Protein AF-A0A7S3KPA1-F1 (afdb_monomer_lite)

Structure (mmCIF, N/CA/C/O backbone):
data_AF-A0A7S3KPA1-F1
#
_entry.id   AF-A0A7S3KPA1-F1
#
loop_
_atom_site.group_PDB
_atom_site.id
_atom_site.type_symbol
_atom_site.label_atom_id
_atom_site.label_alt_id
_atom_site.label_comp_id
_atom_site.label_asym_id
_atom_site.label_entity_id
_atom_site.label_seq_id
_atom_site.pdbx_PDB_ins_code
_atom_site.Cartn_x
_atom_site.Cartn_y
_atom_site.Cartn_z
_atom_site.occupancy
_atom_site.B_iso_or_equiv
_atom_site.auth_seq_id
_atom_site.auth_comp_id
_atom_site.auth_asym_id
_atom_site.auth_atom_id
_atom_site.pdbx_PDB_model_num
ATOM 1 N N . LYS A 1 1 ? 3.220 4.552 -16.361 1.00 69.00 1 LYS A N 1
ATOM 2 C CA . LYS A 1 1 ? 2.140 4.157 -15.418 1.00 69.00 1 LYS A CA 1
ATOM 3 C C . LYS A 1 1 ? 1.898 5.339 -14.479 1.00 69.00 1 LYS A C 1
ATOM 5 O O . LYS A 1 1 ? 2.883 5.872 -13.980 1.00 69.00 1 LYS A O 1
ATOM 10 N N . SER A 1 2 ? 0.654 5.795 -14.309 1.00 89.12 2 SER A N 1
ATOM 11 C CA . SER A 1 2 ? 0.323 6.891 -13.382 1.00 89.12 2 SER A CA 1
ATOM 12 C C . SER A 1 2 ? 0.404 6.423 -11.922 1.00 89.12 2 SER A C 1
ATOM 14 O O . SER A 1 2 ? 0.443 5.219 -11.655 1.00 89.12 2 SER A O 1
ATOM 16 N N . LEU A 1 3 ? 0.420 7.367 -10.973 1.00 93.19 3 LEU A N 1
ATOM 17 C CA . LEU A 1 3 ? 0.409 7.043 -9.543 1.00 93.19 3 LEU A CA 1
ATOM 18 C C . LEU A 1 3 ? -0.888 6.331 -9.125 1.00 93.19 3 LEU A C 1
ATOM 20 O O . LEU A 1 3 ? -0.835 5.401 -8.329 1.00 93.19 3 LEU A O 1
ATOM 24 N N . GLY A 1 4 ? -2.028 6.710 -9.716 1.00 94.75 4 GLY A N 1
ATOM 25 C CA . GLY A 1 4 ? -3.318 6.057 -9.470 1.00 94.75 4 GLY A CA 1
ATOM 26 C C . GLY A 1 4 ? -3.309 4.572 -9.844 1.00 94.75 4 GLY A C 1
ATOM 27 O O . GLY A 1 4 ? -3.650 3.735 -9.017 1.00 94.75 4 GLY A O 1
ATOM 28 N N . ILE A 1 5 ? -2.797 4.230 -11.033 1.00 94.31 5 ILE A N 1
ATOM 29 C CA . ILE A 1 5 ? -2.661 2.826 -11.472 1.00 94.31 5 ILE A CA 1
ATOM 30 C C . ILE A 1 5 ? -1.718 2.048 -10.545 1.00 94.31 5 ILE A C 1
ATOM 32 O O . ILE A 1 5 ? -1.935 0.868 -10.26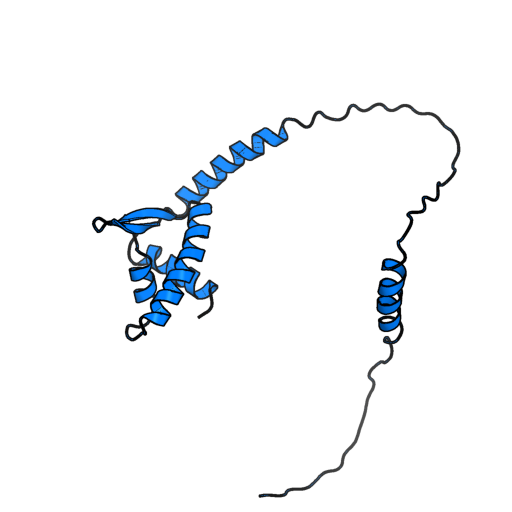7 1.00 94.31 5 ILE A O 1
ATOM 36 N N . LEU A 1 6 ? -0.652 2.698 -10.062 1.00 94.38 6 LEU A N 1
ATOM 37 C CA . LEU A 1 6 ? 0.275 2.083 -9.115 1.00 94.38 6 LEU A CA 1
ATOM 38 C C . LEU A 1 6 ? -0.408 1.795 -7.770 1.00 94.38 6 LEU A C 1
ATOM 40 O O . LEU A 1 6 ? -0.181 0.727 -7.211 1.00 94.38 6 LEU A O 1
ATOM 44 N N . CYS A 1 7 ? -1.249 2.712 -7.287 1.00 96.06 7 CYS A N 1
ATOM 45 C CA . CYS A 1 7 ? -2.037 2.543 -6.067 1.00 96.06 7 CYS A CA 1
ATOM 46 C C . CYS A 1 7 ? -3.027 1.381 -6.191 1.00 96.06 7 CYS A C 1
ATOM 48 O O . CYS A 1 7 ? -3.005 0.472 -5.365 1.00 96.06 7 CYS A O 1
ATOM 50 N N . GLU A 1 8 ? -3.819 1.353 -7.263 1.00 95.81 8 GLU A N 1
ATOM 51 C CA . GLU A 1 8 ? -4.769 0.268 -7.526 1.00 95.81 8 GLU A CA 1
ATOM 52 C C . GLU A 1 8 ? -4.060 -1.090 -7.588 1.00 95.81 8 GLU A C 1
ATOM 54 O O . GLU A 1 8 ? -4.446 -2.043 -6.909 1.00 95.81 8 GLU A O 1
ATOM 59 N N . SER A 1 9 ? -2.960 -1.162 -8.346 1.00 95.00 9 SER A N 1
ATOM 60 C CA . SER A 1 9 ? -2.168 -2.388 -8.459 1.00 95.00 9 SER A CA 1
ATOM 61 C C . SER A 1 9 ? -1.581 -2.804 -7.109 1.00 95.00 9 SER A C 1
ATOM 63 O O . SER A 1 9 ? -1.529 -3.990 -6.808 1.00 95.00 9 SER A O 1
ATOM 65 N N . PHE A 1 10 ? -1.149 -1.847 -6.284 1.00 95.00 10 PHE A N 1
ATOM 66 C CA . PHE A 1 10 ? -0.614 -2.117 -4.951 1.00 95.00 10 PHE A CA 1
ATOM 67 C C . PHE A 1 10 ? -1.678 -2.674 -4.004 1.00 95.00 10 PHE A C 1
ATOM 69 O O . PHE A 1 10 ? -1.436 -3.693 -3.362 1.00 95.00 10 PHE A O 1
ATOM 76 N N . ILE A 1 11 ? -2.868 -2.073 -3.968 1.00 94.81 11 ILE A N 1
ATOM 77 C CA . ILE A 1 11 ? -3.991 -2.559 -3.156 1.00 94.81 11 ILE A CA 1
ATOM 78 C C . ILE A 1 11 ? -4.404 -3.961 -3.613 1.00 94.81 11 ILE A C 1
ATOM 80 O O . ILE A 1 11 ? -4.559 -4.863 -2.790 1.00 94.81 11 ILE A O 1
ATOM 84 N N . LYS A 1 12 ? -4.486 -4.192 -4.928 1.00 95.06 12 LYS A N 1
ATOM 85 C CA . LYS A 1 12 ? -4.817 -5.507 -5.491 1.00 95.06 12 LYS A CA 1
ATOM 86 C C . LYS A 1 12 ? -3.878 -6.613 -5.001 1.00 95.06 12 LYS A C 1
ATOM 88 O O . LYS A 1 12 ? -4.333 -7.737 -4.795 1.00 95.06 12 LYS A O 1
ATOM 93 N N . GLN A 1 13 ? -2.596 -6.318 -4.774 1.00 94.00 13 GLN A N 1
ATOM 94 C CA . GLN A 1 13 ? -1.648 -7.305 -4.250 1.00 94.00 13 GLN A CA 1
ATOM 95 C C . GLN A 1 13 ? -2.028 -7.794 -2.846 1.00 94.00 13 GLN A C 1
ATOM 97 O O . GLN A 1 13 ? -1.921 -8.992 -2.581 1.00 94.00 13 GLN A O 1
ATOM 102 N N . PHE A 1 14 ? -2.516 -6.907 -1.978 1.00 93.75 14 PHE A N 1
ATOM 103 C CA . PHE A 1 14 ? -2.987 -7.290 -0.645 1.00 93.75 14 PHE A CA 1
ATOM 104 C C . PHE A 1 14 ? -4.246 -8.152 -0.695 1.00 93.75 14 PHE A C 1
ATOM 106 O O . PHE A 1 14 ? -4.370 -9.111 0.059 1.00 93.75 14 PHE A O 1
ATOM 113 N N . LEU A 1 15 ? -5.150 -7.847 -1.628 1.00 93.06 15 LEU A N 1
ATOM 114 C CA . LEU A 1 15 ? -6.427 -8.549 -1.764 1.00 93.06 15 LEU A CA 1
ATOM 115 C C . LEU A 1 15 ? -6.310 -9.920 -2.447 1.00 93.06 15 LEU A C 1
ATOM 117 O O . LEU A 1 15 ? -7.186 -10.759 -2.279 1.00 93.06 15 LEU A O 1
ATOM 121 N N . THR A 1 16 ? -5.264 -10.148 -3.249 1.00 92.50 16 THR A N 1
ATOM 122 C CA . THR A 1 16 ? -5.154 -11.355 -4.094 1.00 92.50 16 THR A CA 1
ATOM 123 C C . THR A 1 16 ? -3.994 -12.276 -3.743 1.00 92.50 16 THR A C 1
ATOM 125 O O . THR A 1 16 ? -4.030 -13.446 -4.118 1.00 92.50 16 THR A O 1
ATOM 128 N N . TRP A 1 17 ? -2.951 -11.783 -3.066 1.00 90.31 17 TRP A N 1
ATOM 129 C CA . TRP A 1 17 ? -1.727 -12.559 -2.861 1.00 90.31 17 TRP A CA 1
ATOM 130 C C . TRP A 1 17 ? -1.391 -12.801 -1.395 1.00 90.31 17 TRP A C 1
ATOM 132 O O . TRP A 1 17 ? -1.285 -13.957 -0.985 1.00 90.31 17 TRP A O 1
ATOM 142 N N . ARG A 1 18 ? -1.139 -11.739 -0.624 1.00 87.06 18 ARG A N 1
ATOM 143 C CA . ARG A 1 18 ? -0.695 -11.840 0.773 1.00 87.06 18 ARG A CA 1
ATOM 144 C C . ARG A 1 18 ? -1.154 -10.635 1.570 1.00 87.06 18 ARG A C 1
ATOM 146 O O . ARG A 1 18 ? -1.062 -9.513 1.090 1.00 87.06 18 ARG A O 1
ATOM 153 N N . GLU A 1 19 ? -1.511 -10.870 2.825 1.00 89.19 19 GLU A N 1
ATOM 154 C CA . GLU A 1 19 ? -1.836 -9.796 3.764 1.00 89.19 19 GLU A CA 1
ATOM 155 C C . GLU A 1 19 ? -0.611 -8.944 4.104 1.00 89.19 19 GLU A C 1
ATOM 157 O O . GLU A 1 19 ? -0.741 -7.739 4.272 1.00 89.19 19 GLU A O 1
ATOM 162 N N . THR A 1 20 ? 0.586 -9.539 4.157 1.00 93.00 20 THR A N 1
ATOM 163 C CA . THR A 1 20 ? 1.837 -8.823 4.448 1.00 93.00 20 THR A CA 1
ATOM 164 C C . THR A 1 20 ? 2.758 -8.803 3.236 1.00 93.00 20 THR A C 1
ATOM 166 O O . THR A 1 20 ? 3.144 -9.855 2.718 1.00 93.00 20 THR A O 1
ATOM 169 N N . ILE A 1 21 ? 3.142 -7.604 2.794 1.00 93.38 21 ILE A N 1
ATOM 170 C CA . ILE A 1 21 ? 3.929 -7.387 1.574 1.00 93.38 21 ILE A CA 1
ATOM 171 C C . ILE A 1 21 ? 5.012 -6.330 1.821 1.00 93.38 21 ILE A C 1
ATOM 173 O O . ILE A 1 21 ? 4.752 -5.273 2.397 1.00 93.38 21 ILE A O 1
ATOM 177 N N . SER A 1 22 ? 6.239 -6.587 1.353 1.00 94.44 22 SER A N 1
ATOM 178 C CA . SER A 1 22 ? 7.283 -5.555 1.288 1.00 94.44 22 SER A CA 1
ATOM 179 C C . SER A 1 22 ? 7.203 -4.757 -0.015 1.00 94.44 22 SER A C 1
ATOM 181 O O . SER A 1 22 ? 6.800 -5.271 -1.061 1.00 94.44 22 SER A O 1
ATOM 183 N N . LEU A 1 23 ? 7.621 -3.491 0.017 1.00 93.25 23 LEU A N 1
ATOM 184 C CA . LEU A 1 23 ? 7.496 -2.612 -1.152 1.00 93.25 23 LEU A CA 1
ATOM 185 C C . LEU A 1 23 ? 8.341 -3.081 -2.339 1.00 93.25 23 LEU A C 1
ATOM 187 O O . LEU A 1 23 ? 7.914 -2.917 -3.477 1.00 93.25 23 LEU A O 1
ATOM 191 N N . ASP A 1 24 ? 9.486 -3.722 -2.096 1.00 91.81 24 ASP A N 1
ATOM 192 C CA . ASP A 1 24 ? 10.286 -4.333 -3.161 1.00 91.81 24 ASP A CA 1
ATOM 193 C C . ASP A 1 24 ? 9.535 -5.479 -3.850 1.00 91.81 24 ASP A C 1
ATOM 195 O O . ASP A 1 24 ? 9.541 -5.580 -5.077 1.00 91.81 24 ASP A O 1
ATOM 199 N N . GLN A 1 25 ? 8.859 -6.336 -3.075 1.00 91.69 25 GLN A N 1
ATOM 200 C CA . GLN A 1 25 ? 8.066 -7.443 -3.618 1.00 91.69 25 GLN A CA 1
ATOM 201 C C . GLN A 1 25 ? 6.870 -6.921 -4.414 1.00 91.69 25 GLN A C 1
ATOM 203 O O . GLN A 1 25 ? 6.625 -7.380 -5.531 1.00 91.69 25 GLN A O 1
ATOM 208 N N . ALA A 1 26 ? 6.164 -5.925 -3.875 1.00 92.75 26 ALA A N 1
ATOM 209 C CA . ALA A 1 26 ? 5.080 -5.259 -4.584 1.00 92.75 26 ALA A CA 1
ATOM 210 C C . ALA A 1 26 ? 5.572 -4.605 -5.881 1.00 92.75 26 ALA A C 1
ATOM 212 O O . ALA A 1 26 ? 4.993 -4.825 -6.942 1.00 92.75 26 ALA A O 1
ATOM 213 N N . ALA A 1 27 ? 6.671 -3.850 -5.829 1.00 92.69 27 ALA A N 1
ATOM 214 C CA . ALA A 1 27 ? 7.221 -3.173 -6.995 1.00 92.69 27 ALA A CA 1
ATOM 215 C C . ALA A 1 27 ? 7.631 -4.159 -8.090 1.00 92.69 27 ALA A C 1
ATOM 217 O O . ALA A 1 27 ? 7.395 -3.871 -9.264 1.00 92.69 27 ALA A O 1
ATOM 218 N N . ARG A 1 28 ? 8.198 -5.317 -7.724 1.00 91.31 28 ARG A N 1
ATOM 219 C CA . ARG A 1 28 ? 8.538 -6.385 -8.673 1.00 91.31 28 ARG A CA 1
ATOM 220 C C . ARG A 1 28 ? 7.300 -7.008 -9.296 1.00 91.31 28 ARG A C 1
ATOM 222 O O . ARG A 1 28 ? 7.305 -7.199 -10.493 1.00 91.31 28 ARG A O 1
ATOM 229 N N . ARG A 1 29 ? 6.233 -7.244 -8.532 1.00 91.06 29 ARG A N 1
ATOM 230 C CA . ARG A 1 29 ? 4.984 -7.825 -9.058 1.00 91.06 29 ARG A CA 1
ATOM 231 C C . ARG A 1 29 ? 4.160 -6.871 -9.924 1.00 91.06 29 ARG A C 1
ATOM 233 O O . ARG A 1 29 ? 3.475 -7.312 -10.833 1.00 91.06 29 ARG A O 1
ATOM 240 N N . ILE A 1 30 ? 4.204 -5.570 -9.639 1.00 90.88 30 ILE A N 1
ATOM 241 C CA . ILE A 1 30 ? 3.552 -4.536 -10.469 1.00 90.88 30 ILE A CA 1
ATOM 242 C C . ILE A 1 30 ? 4.405 -4.211 -11.719 1.00 90.88 30 ILE A C 1
ATOM 244 O O . ILE A 1 30 ? 3.981 -3.518 -12.659 1.00 90.88 30 ILE A O 1
ATOM 248 N N . SER A 1 31 ? 5.662 -4.643 -11.703 1.00 87.44 31 SER A N 1
ATOM 249 C CA . SER A 1 31 ? 6.571 -4.624 -12.840 1.00 87.44 31 SER A CA 1
ATOM 250 C C . SER A 1 31 ? 6.437 -5.931 -13.607 1.00 87.44 31 SER A C 1
ATOM 252 O O . SER A 1 31 ? 6.206 -6.973 -13.016 1.00 87.44 31 SER A O 1
ATOM 254 N N . ASP A 1 32 ? 6.580 -5.868 -14.921 1.00 78.75 32 ASP A N 1
ATOM 255 C CA . ASP A 1 32 ? 6.782 -7.074 -15.715 1.00 78.75 32 ASP A CA 1
ATOM 256 C C . ASP A 1 32 ? 8.223 -7.566 -15.460 1.00 78.75 32 ASP A C 1
ATOM 258 O O . ASP A 1 32 ? 9.097 -6.749 -15.145 1.00 78.75 32 ASP A O 1
ATOM 262 N N . ASP A 1 33 ? 8.472 -8.877 -15.555 1.00 68.75 33 ASP A N 1
ATOM 263 C CA . ASP A 1 33 ? 9.685 -9.553 -15.040 1.00 68.75 33 ASP A CA 1
ATOM 264 C C . ASP A 1 33 ? 11.029 -9.033 -15.603 1.00 68.75 33 ASP A C 1
ATOM 266 O O . ASP A 1 33 ? 12.090 -9.335 -15.059 1.00 68.75 33 ASP A O 1
ATOM 270 N N . GLN A 1 34 ? 11.003 -8.207 -16.653 1.00 74.31 34 GLN A N 1
ATOM 271 C CA . GLN A 1 34 ? 12.171 -7.632 -17.331 1.00 74.31 34 GLN A CA 1
ATOM 272 C C . GLN A 1 34 ? 12.243 -6.106 -17.141 1.00 74.31 34 GLN A C 1
ATOM 274 O O . GLN A 1 34 ? 12.069 -5.335 -18.086 1.00 74.31 34 GLN A O 1
ATOM 279 N N . ILE A 1 35 ? 12.455 -5.640 -15.906 1.00 80.62 35 ILE A N 1
ATOM 280 C CA . ILE A 1 35 ? 12.592 -4.207 -15.597 1.00 80.62 35 ILE A CA 1
ATOM 281 C C . ILE A 1 35 ? 13.938 -3.887 -14.944 1.00 80.62 35 ILE A C 1
ATOM 283 O O . ILE A 1 35 ? 14.353 -4.533 -13.984 1.00 80.62 35 ILE A O 1
ATOM 287 N N . ASP A 1 36 ? 14.559 -2.809 -15.430 1.00 86.88 36 ASP A N 1
ATOM 288 C CA . ASP A 1 36 ? 15.791 -2.242 -14.885 1.00 86.88 36 ASP A CA 1
ATOM 289 C C . ASP A 1 36 ? 15.655 -1.880 -13.399 1.00 86.88 36 ASP A C 1
ATOM 291 O O . ASP A 1 36 ? 14.639 -1.337 -12.944 1.00 86.88 36 ASP A O 1
ATOM 295 N N . GLU A 1 37 ? 16.730 -2.079 -12.640 1.00 88.12 37 GLU A N 1
ATOM 296 C CA . GLU A 1 37 ? 16.754 -1.810 -11.201 1.00 88.12 37 GLU A CA 1
ATOM 297 C C . GLU A 1 37 ? 16.483 -0.331 -10.858 1.00 88.12 37 GLU A C 1
ATOM 299 O O . GLU A 1 37 ? 15.869 -0.021 -9.834 1.00 88.12 37 GLU A O 1
ATOM 304 N N . SER A 1 38 ? 16.864 0.598 -11.739 1.00 87.56 38 SER A N 1
ATOM 305 C CA . SER A 1 38 ? 16.583 2.032 -11.584 1.00 87.56 38 SER A CA 1
ATOM 306 C C . SER A 1 38 ? 15.079 2.328 -11.582 1.00 87.56 38 SER A C 1
ATOM 308 O O . SER A 1 38 ? 14.572 2.996 -10.678 1.00 87.56 38 SER A O 1
ATOM 310 N N . LYS A 1 39 ? 14.338 1.760 -12.540 1.00 88.62 39 LYS A N 1
ATOM 311 C CA . LYS A 1 39 ? 12.876 1.879 -12.641 1.00 88.62 39 LYS A CA 1
ATOM 312 C C . LYS A 1 39 ? 12.186 1.220 -11.448 1.00 88.62 39 LYS A C 1
ATOM 314 O O . LYS A 1 39 ? 11.177 1.740 -10.963 1.00 88.62 39 LYS A O 1
ATOM 319 N N . LEU A 1 40 ? 12.730 0.105 -10.954 1.00 91.50 40 LEU A N 1
ATOM 320 C CA . LEU A 1 40 ? 12.225 -0.553 -9.750 1.00 91.50 40 LEU A CA 1
ATOM 321 C C . LEU A 1 40 ? 12.346 0.367 -8.526 1.00 91.50 40 LEU A C 1
ATOM 323 O O . LEU A 1 40 ? 11.349 0.584 -7.838 1.00 91.50 40 LEU A O 1
ATOM 327 N N . LYS A 1 41 ? 13.513 0.984 -8.304 1.00 92.25 41 LYS A N 1
ATOM 328 C CA . LYS A 1 41 ? 13.731 1.946 -7.206 1.00 92.25 41 LYS A CA 1
ATOM 329 C C . LYS A 1 41 ? 12.773 3.137 -7.283 1.00 92.25 41 LYS A C 1
ATOM 331 O O . LYS A 1 41 ? 12.210 3.538 -6.263 1.00 92.25 41 LYS A O 1
ATOM 336 N N . THR A 1 42 ? 12.513 3.666 -8.481 1.00 93.19 42 THR A N 1
ATOM 337 C CA . THR A 1 42 ? 11.518 4.736 -8.670 1.00 93.19 42 THR A CA 1
ATOM 338 C C . THR A 1 42 ? 10.114 4.286 -8.263 1.00 93.19 42 THR A C 1
ATOM 340 O O . THR A 1 42 ? 9.408 5.029 -7.580 1.00 93.19 42 THR A O 1
ATOM 343 N N . LYS A 1 43 ? 9.698 3.068 -8.628 1.00 92.25 43 LYS A N 1
ATOM 344 C CA . LYS A 1 43 ? 8.391 2.529 -8.218 1.00 92.25 43 LYS A CA 1
ATOM 345 C C . LYS A 1 43 ? 8.316 2.311 -6.716 1.00 92.25 43 LYS A C 1
ATOM 347 O O . LYS A 1 43 ? 7.338 2.730 -6.111 1.00 92.25 43 LYS A O 1
ATOM 352 N N . VAL A 1 44 ? 9.352 1.731 -6.114 1.00 94.19 44 VAL A N 1
ATOM 353 C CA . VAL A 1 44 ? 9.446 1.564 -4.658 1.00 94.19 44 VAL A CA 1
ATOM 354 C C . VAL A 1 44 ? 9.271 2.914 -3.960 1.00 94.19 44 VAL A C 1
ATOM 356 O O . VAL A 1 44 ? 8.455 3.029 -3.049 1.00 94.19 44 VAL A O 1
ATOM 359 N N . ARG A 1 45 ? 9.931 3.974 -4.449 1.00 95.44 45 ARG A N 1
ATOM 360 C CA . ARG A 1 45 ? 9.764 5.336 -3.918 1.00 95.44 45 ARG A CA 1
ATOM 361 C C . ARG A 1 45 ? 8.312 5.813 -3.972 1.00 95.44 45 ARG A C 1
ATOM 363 O O . ARG A 1 45 ? 7.854 6.402 -2.999 1.00 95.44 45 ARG A O 1
ATOM 370 N N . ARG A 1 46 ? 7.603 5.558 -5.072 1.00 96.25 46 ARG A N 1
ATOM 371 C CA . ARG A 1 46 ? 6.181 5.910 -5.223 1.00 96.25 46 ARG A CA 1
ATOM 372 C C . ARG A 1 46 ? 5.262 5.048 -4.357 1.00 96.25 46 ARG A C 1
ATOM 374 O O . ARG A 1 46 ? 4.266 5.552 -3.854 1.00 96.25 46 ARG A O 1
ATOM 381 N N . LEU A 1 47 ? 5.612 3.783 -4.137 1.00 95.69 47 LEU A N 1
ATOM 382 C CA . LEU A 1 47 ? 4.877 2.909 -3.228 1.00 95.69 47 LEU A CA 1
ATOM 383 C C . LEU A 1 47 ? 5.014 3.351 -1.769 1.00 95.69 47 LEU A C 1
ATOM 385 O O . LEU A 1 47 ? 4.046 3.223 -1.034 1.00 95.69 47 LEU A O 1
ATOM 389 N N . TYR A 1 48 ? 6.149 3.927 -1.360 1.00 96.00 48 TYR A N 1
ATOM 390 C CA . TYR A 1 48 ? 6.258 4.569 -0.043 1.00 96.00 48 TYR A CA 1
ATOM 391 C C . TYR A 1 48 ? 5.283 5.741 0.107 1.00 96.00 48 TYR A C 1
ATOM 393 O O . TYR A 1 48 ? 4.638 5.854 1.144 1.00 96.00 48 TYR A O 1
ATOM 401 N N . ASP A 1 49 ? 5.161 6.593 -0.920 1.00 96.12 49 ASP A N 1
ATOM 402 C CA . ASP A 1 49 ? 4.228 7.729 -0.895 1.00 96.12 49 ASP A CA 1
ATOM 403 C C . ASP A 1 49 ? 2.785 7.228 -0.689 1.00 96.12 49 ASP A C 1
ATOM 405 O O . ASP A 1 49 ? 2.07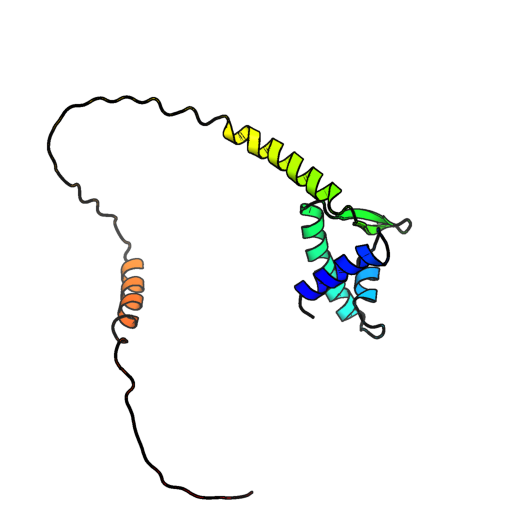8 7.707 0.194 1.00 96.12 49 ASP A O 1
ATOM 409 N N . ILE A 1 50 ? 2.385 6.191 -1.434 1.00 96.69 50 ILE A N 1
ATOM 410 C CA . ILE A 1 50 ? 1.066 5.552 -1.310 1.00 96.69 50 ILE A CA 1
ATOM 411 C C . ILE A 1 50 ? 0.892 4.885 0.062 1.00 96.69 50 ILE A C 1
ATOM 413 O O . ILE A 1 50 ? -0.111 5.107 0.735 1.00 96.69 50 ILE A O 1
ATOM 417 N N . ALA A 1 51 ? 1.865 4.082 0.498 1.00 95.88 51 ALA A N 1
ATOM 418 C CA . ALA A 1 51 ? 1.795 3.348 1.756 1.00 95.88 51 ALA A CA 1
ATOM 419 C C . ALA A 1 51 ? 1.680 4.290 2.961 1.00 95.88 51 ALA A C 1
ATOM 421 O O . ALA A 1 51 ? 0.941 3.999 3.893 1.00 95.88 51 ALA A O 1
ATOM 422 N N . ASN A 1 52 ? 2.354 5.440 2.933 1.00 95.81 52 ASN A N 1
ATOM 423 C CA . ASN A 1 52 ? 2.238 6.430 4.000 1.00 95.81 52 ASN A CA 1
ATOM 424 C C . ASN A 1 52 ? 0.824 7.016 4.095 1.00 95.81 52 ASN A C 1
ATOM 426 O O . ASN A 1 52 ? 0.324 7.183 5.203 1.00 95.81 52 ASN A O 1
ATOM 430 N N . VAL A 1 53 ? 0.166 7.282 2.961 1.00 96.38 53 VAL A N 1
ATOM 431 C CA . VAL A 1 53 ? -1.231 7.750 2.949 1.00 96.38 53 VAL A CA 1
ATOM 432 C C . VAL A 1 53 ? -2.169 6.665 3.475 1.00 96.38 53 VAL A C 1
ATOM 434 O O . VAL A 1 53 ? -2.992 6.935 4.342 1.00 96.38 53 VAL A O 1
ATOM 437 N N . LEU A 1 54 ? -2.018 5.423 3.007 1.00 95.88 54 LEU A N 1
ATOM 438 C CA . LEU A 1 54 ? -2.843 4.306 3.477 1.00 95.88 54 LEU A CA 1
ATOM 439 C C . LEU A 1 54 ? -2.637 4.023 4.974 1.00 95.88 54 LEU A C 1
ATOM 441 O O . LEU A 1 54 ? -3.598 3.715 5.674 1.00 95.88 54 LEU A O 1
ATOM 445 N N . ALA A 1 55 ? -1.406 4.158 5.470 1.00 95.31 55 ALA A N 1
ATOM 446 C CA . ALA A 1 55 ? -1.088 3.995 6.885 1.00 95.31 55 ALA A CA 1
ATOM 447 C C . ALA A 1 55 ? -1.669 5.127 7.742 1.00 95.31 55 ALA A C 1
ATOM 449 O O . ALA A 1 55 ? -2.112 4.873 8.855 1.00 95.31 55 ALA A O 1
ATOM 450 N N . ALA A 1 56 ? -1.720 6.359 7.226 1.00 94.94 56 ALA A N 1
ATOM 451 C CA . ALA A 1 56 ? -2.354 7.480 7.922 1.00 94.94 56 ALA A CA 1
ATOM 452 C C . ALA A 1 56 ? -3.876 7.304 8.076 1.00 94.94 56 ALA A C 1
ATOM 454 O O . ALA A 1 56 ? -4.452 7.832 9.018 1.00 94.94 56 ALA A O 1
ATOM 455 N N . LEU A 1 57 ? -4.510 6.541 7.179 1.00 95.31 57 LEU A N 1
ATOM 456 C CA . LEU A 1 57 ? -5.924 6.149 7.260 1.00 95.31 57 LEU A CA 1
ATOM 457 C C . LEU A 1 57 ? -6.138 4.822 8.004 1.00 95.31 57 LEU A C 1
ATOM 459 O O . LEU A 1 57 ? -7.238 4.272 7.983 1.00 95.31 57 LEU A O 1
ATOM 463 N N . ASN A 1 58 ? -5.075 4.267 8.593 1.00 95.25 58 ASN A N 1
ATOM 464 C CA . ASN A 1 58 ? -5.077 2.988 9.295 1.00 95.25 58 ASN A CA 1
ATOM 465 C C . ASN A 1 58 ? -5.565 1.793 8.443 1.00 95.25 58 ASN A C 1
ATOM 467 O O . ASN A 1 58 ? -6.017 0.779 8.965 1.00 95.25 58 ASN A O 1
ATOM 471 N N . LEU A 1 59 ? -5.464 1.889 7.111 1.00 96.25 59 LEU A N 1
ATOM 472 C CA . LEU A 1 59 ? -5.818 0.802 6.186 1.00 96.25 59 LEU A CA 1
ATOM 473 C C . LEU A 1 59 ? -4.727 -0.270 6.118 1.00 96.25 59 LEU A C 1
ATOM 475 O O . LEU A 1 59 ? -5.005 -1.438 5.832 1.00 96.25 59 LEU A O 1
ATOM 479 N N . ILE A 1 60 ? -3.481 0.136 6.356 1.00 96.19 60 ILE A N 1
ATOM 480 C CA . ILE A 1 60 ? -2.319 -0.745 6.423 1.00 96.19 60 ILE A CA 1
ATOM 481 C C . ILE A 1 60 ? -1.470 -0.407 7.645 1.00 96.19 60 ILE A C 1
ATOM 483 O O . ILE A 1 60 ? -1.348 0.755 8.025 1.00 96.19 60 ILE A O 1
ATOM 487 N N . GLU A 1 61 ? -0.814 -1.414 8.203 1.00 94.88 61 GLU A N 1
ATOM 488 C CA . GLU A 1 61 ? 0.065 -1.273 9.361 1.00 94.88 61 GLU A CA 1
ATOM 489 C C . GLU A 1 61 ? 1.527 -1.494 8.959 1.00 94.88 61 GLU A C 1
ATOM 491 O O . GLU A 1 61 ? 1.840 -2.365 8.139 1.00 94.88 61 GLU A O 1
ATOM 496 N N . LYS A 1 62 ? 2.445 -0.715 9.541 1.00 93.31 62 LYS A N 1
ATOM 497 C CA . LYS A 1 62 ? 3.889 -0.923 9.374 1.00 93.31 62 LYS A CA 1
ATOM 498 C C . LYS A 1 62 ? 4.319 -2.146 10.173 1.00 93.31 62 LYS A C 1
ATOM 500 O O . LYS A 1 62 ? 4.218 -2.166 11.392 1.00 93.31 62 LYS A O 1
ATOM 505 N N . THR A 1 63 ? 4.878 -3.131 9.489 1.00 91.88 63 THR A N 1
ATOM 506 C CA . THR A 1 63 ? 5.422 -4.342 10.100 1.00 91.88 63 THR A CA 1
ATOM 507 C C . THR A 1 63 ? 6.846 -4.602 9.609 1.00 91.88 63 THR A C 1
ATOM 509 O O . THR A 1 63 ? 7.360 -3.931 8.708 1.00 91.88 63 THR A O 1
ATOM 512 N N . SER A 1 64 ? 7.527 -5.561 10.222 1.00 88.06 64 SER A N 1
ATOM 513 C CA . SER A 1 64 ? 8.851 -5.999 9.795 1.00 88.06 64 SER A CA 1
ATOM 514 C C . SER A 1 64 ? 8.792 -7.479 9.466 1.00 88.06 64 SER A C 1
ATOM 516 O O . SER A 1 64 ? 8.257 -8.271 10.237 1.00 88.06 64 SER A O 1
ATOM 518 N N . LEU A 1 65 ? 9.334 -7.856 8.309 1.00 82.44 65 LEU A N 1
ATOM 519 C CA . LEU A 1 65 ? 9.541 -9.268 8.006 1.00 82.44 65 LEU A CA 1
ATOM 520 C C . LEU A 1 65 ? 10.637 -9.833 8.915 1.00 82.44 65 LEU A C 1
ATOM 522 O O . LEU A 1 65 ? 11.485 -9.098 9.413 1.00 82.44 65 LEU A O 1
ATOM 526 N N . GLU A 1 66 ? 10.691 -11.156 9.036 1.00 76.94 66 GLU A N 1
ATOM 527 C CA . GLU A 1 66 ? 11.736 -11.880 9.780 1.00 76.94 66 GLU A CA 1
ATOM 528 C C . GLU A 1 66 ? 13.162 -11.486 9.341 1.00 76.94 66 GLU A C 1
ATOM 530 O O . GLU A 1 66 ? 14.099 -11.439 10.129 1.00 76.94 66 GLU A O 1
ATOM 535 N N . THR A 1 67 ? 13.296 -11.050 8.086 1.00 79.00 67 THR A N 1
ATOM 536 C CA . THR A 1 67 ? 14.524 -10.493 7.497 1.00 79.00 67 THR A CA 1
ATOM 537 C C . THR A 1 67 ? 14.823 -9.033 7.884 1.00 79.00 67 THR A C 1
ATOM 539 O O . THR A 1 67 ? 15.656 -8.398 7.239 1.00 79.00 67 THR A O 1
ATOM 542 N N . ARG A 1 68 ? 14.136 -8.464 8.888 1.00 81.31 68 ARG A N 1
ATOM 543 C CA . ARG A 1 68 ? 14.202 -7.051 9.333 1.00 81.31 68 ARG A CA 1
ATOM 544 C C . ARG A 1 68 ? 13.857 -6.014 8.259 1.00 81.31 68 ARG A C 1
ATOM 546 O O . ARG A 1 68 ? 14.056 -4.816 8.453 1.00 81.31 68 ARG A O 1
ATOM 553 N N . LYS A 1 69 ? 13.319 -6.448 7.120 1.00 84.25 69 LYS A N 1
ATOM 554 C CA . LYS A 1 69 ? 12.919 -5.552 6.032 1.00 84.25 69 LYS A CA 1
ATOM 555 C C . LYS A 1 69 ? 11.577 -4.893 6.352 1.00 84.25 69 LYS A C 1
ATOM 557 O O . LYS A 1 69 ? 10.691 -5.579 6.869 1.00 84.25 69 LYS A O 1
ATOM 562 N N . PRO A 1 70 ? 11.401 -3.599 6.025 1.00 88.19 70 PRO A N 1
ATOM 563 C CA . PRO A 1 70 ? 10.122 -2.931 6.202 1.00 88.19 70 PRO A CA 1
ATOM 564 C C . PRO A 1 70 ? 9.070 -3.593 5.311 1.00 88.19 70 PRO A C 1
ATOM 566 O O . PRO A 1 70 ? 9.294 -3.848 4.121 1.00 88.19 70 PRO A O 1
ATOM 569 N N . ALA A 1 71 ? 7.921 -3.874 5.900 1.00 93.19 71 ALA A N 1
ATOM 570 C CA . ALA A 1 71 ? 6.774 -4.434 5.219 1.00 93.19 71 ALA A CA 1
ATOM 571 C C . ALA A 1 71 ? 5.494 -3.785 5.733 1.00 93.19 71 ALA A C 1
ATOM 573 O O . ALA A 1 71 ? 5.487 -3.059 6.726 1.00 93.19 71 ALA A O 1
ATOM 574 N N . PHE A 1 72 ? 4.412 -4.032 5.016 1.00 95.38 72 PHE A N 1
ATOM 575 C CA . PHE A 1 72 ? 3.102 -3.524 5.368 1.00 95.38 72 PHE A CA 1
ATOM 576 C C . PHE A 1 72 ? 2.132 -4.682 5.447 1.00 95.38 72 PHE A C 1
ATOM 578 O O . PHE A 1 72 ? 2.178 -5.568 4.591 1.00 95.38 72 PHE A O 1
ATOM 585 N N . LYS A 1 73 ? 1.289 -4.669 6.475 1.00 95.25 73 LYS A N 1
ATOM 586 C CA . LYS A 1 73 ? 0.193 -5.614 6.647 1.00 95.25 73 LYS A CA 1
ATOM 587 C C . LYS A 1 73 ? -1.122 -4.930 6.292 1.00 95.25 73 LYS A C 1
ATOM 589 O O . LYS A 1 73 ? -1.355 -3.796 6.701 1.00 95.25 73 LYS A O 1
ATOM 594 N N . TRP A 1 74 ? -1.972 -5.616 5.543 1.00 96.44 74 TRP A N 1
ATOM 595 C CA . TRP A 1 74 ? -3.324 -5.174 5.244 1.00 96.44 74 TRP A CA 1
ATOM 596 C C . TRP A 1 74 ? -4.215 -5.296 6.480 1.00 96.44 74 TRP A C 1
ATOM 598 O O . TRP A 1 74 ? -4.325 -6.374 7.063 1.00 96.44 74 TRP A O 1
ATOM 608 N N . VAL A 1 75 ? -4.843 -4.187 6.867 1.00 95.56 75 VAL A N 1
ATOM 609 C CA . VAL A 1 75 ? -5.845 -4.135 7.944 1.00 95.56 75 VAL A CA 1
ATOM 610 C C . VAL A 1 75 ? -7.242 -3.993 7.340 1.00 95.56 75 VAL A C 1
ATOM 612 O O . VAL A 1 75 ? -8.183 -4.657 7.769 1.00 95.56 75 VAL A O 1
ATOM 615 N N . GLY A 1 76 ? -7.371 -3.165 6.299 1.00 92.94 76 GLY A N 1
ATOM 616 C CA . GLY A 1 76 ? -8.615 -2.968 5.564 1.00 92.94 76 GLY A CA 1
ATOM 617 C C . GLY A 1 76 ? -9.658 -2.163 6.339 1.00 92.94 76 GLY A C 1
ATOM 618 O O . GLY A 1 76 ? -9.334 -1.227 7.069 1.00 92.94 76 GLY A O 1
ATOM 619 N N . GLU A 1 77 ? -10.930 -2.514 6.148 1.00 94.19 77 GLU A N 1
ATOM 620 C CA . GLU A 1 77 ? -12.073 -1.753 6.667 1.00 94.19 77 GLU A CA 1
ATOM 621 C C . GLU A 1 77 ? -12.087 -1.655 8.196 1.00 94.19 77 GLU A C 1
ATOM 623 O O . GLU A 1 77 ? -12.444 -0.614 8.739 1.00 94.19 77 GLU A O 1
ATOM 628 N N . THR A 1 78 ? -11.658 -2.703 8.904 1.00 94.06 78 THR A N 1
ATOM 629 C CA . THR A 1 78 ? -11.594 -2.693 10.371 1.00 94.06 78 THR A CA 1
ATOM 630 C C . THR A 1 78 ? -10.691 -1.575 10.881 1.00 94.06 78 THR A C 1
ATOM 632 O O . THR A 1 78 ? -11.074 -0.851 11.793 1.00 94.06 78 THR A O 1
ATOM 635 N N . GLY A 1 79 ? -9.527 -1.387 10.256 1.00 93.69 79 GLY A N 1
ATOM 636 C CA . GLY A 1 79 ? -8.590 -0.335 10.642 1.00 93.69 79 GLY A CA 1
ATOM 637 C C . GLY A 1 79 ? -9.135 1.059 10.351 1.00 93.69 79 GLY A C 1
ATOM 638 O O . GLY A 1 79 ? -9.019 1.948 11.195 1.00 93.69 79 GLY A O 1
ATOM 639 N N . LEU A 1 80 ? -9.821 1.222 9.214 1.00 95.00 80 LEU A N 1
ATOM 640 C CA . LEU A 1 80 ? -10.500 2.470 8.868 1.00 95.00 80 LEU A CA 1
ATOM 641 C C . LEU A 1 80 ? -11.628 2.807 9.851 1.00 95.00 80 LEU A C 1
ATOM 643 O O . LEU A 1 80 ? -11.767 3.960 10.242 1.00 95.00 80 LEU A O 1
ATOM 647 N N . ARG A 1 81 ? -12.420 1.814 10.276 1.00 94.62 81 ARG A N 1
ATOM 648 C CA . ARG A 1 81 ? -13.472 2.001 11.288 1.00 94.62 81 ARG A CA 1
ATOM 649 C C . ARG A 1 81 ? -12.883 2.461 12.616 1.00 94.62 81 ARG A C 1
ATOM 651 O O . ARG A 1 81 ? -13.392 3.416 13.185 1.00 94.62 81 ARG A O 1
ATOM 658 N N . THR A 1 82 ? -11.793 1.837 13.064 1.00 93.88 82 THR A N 1
ATOM 659 C CA . THR A 1 82 ? -11.067 2.275 14.264 1.00 93.88 82 THR A CA 1
ATOM 660 C C . THR A 1 82 ? -10.584 3.717 14.126 1.00 93.88 82 THR A C 1
ATOM 662 O O . THR A 1 82 ? -10.842 4.525 15.011 1.00 93.88 82 THR A O 1
ATOM 665 N N . PHE A 1 83 ? -9.972 4.0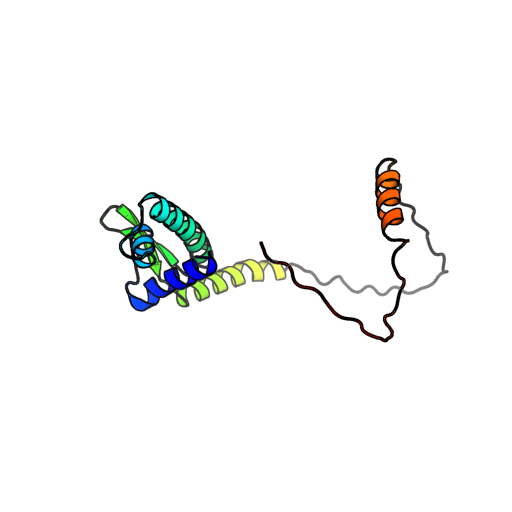67 12.990 1.00 93.56 83 PHE A N 1
ATOM 666 C CA . PHE A 1 83 ? -9.521 5.433 12.720 1.00 93.56 83 PHE A CA 1
ATOM 667 C C . PHE A 1 83 ? -10.673 6.449 12.770 1.00 93.56 83 PHE A C 1
ATOM 669 O O . PHE A 1 83 ? -10.536 7.500 13.388 1.00 93.56 83 PHE A O 1
ATOM 676 N N . ILE A 1 84 ? -11.820 6.137 12.158 1.00 94.12 84 ILE A N 1
ATOM 677 C CA . ILE A 1 84 ? -12.995 7.021 12.174 1.00 94.12 84 ILE A CA 1
ATOM 678 C C . ILE A 1 84 ? -13.516 7.203 13.605 1.00 94.12 84 ILE A C 1
ATOM 680 O O . ILE A 1 84 ? -13.718 8.341 14.019 1.00 94.12 84 ILE A O 1
ATOM 684 N N . SER A 1 85 ? -13.667 6.123 14.376 1.00 92.38 85 SER A N 1
ATOM 685 C CA . SER A 1 85 ? -14.134 6.202 15.767 1.00 92.38 85 SER A CA 1
ATOM 686 C C . SER A 1 85 ? -13.200 7.033 16.656 1.00 92.38 85 SER A C 1
ATOM 688 O O . SER A 1 85 ? -13.664 7.831 17.470 1.00 92.38 85 SER A O 1
ATOM 690 N N . GLU A 1 86 ? -11.883 6.881 16.493 1.00 90.75 86 GLU A N 1
ATOM 691 C CA . GLU A 1 86 ? -10.883 7.679 17.217 1.00 90.75 86 GLU A CA 1
ATOM 692 C C . GLU A 1 86 ? -10.964 9.168 16.847 1.00 90.75 86 GLU A C 1
ATOM 694 O O . GLU A 1 86 ? -10.870 10.039 17.715 1.00 90.75 86 GLU A O 1
ATOM 699 N N . MET A 1 87 ? -11.181 9.475 15.564 1.00 89.31 87 MET A N 1
ATOM 700 C CA . MET A 1 87 ? -11.357 10.852 15.101 1.00 89.31 87 MET A CA 1
ATOM 701 C C . MET A 1 87 ? -12.658 11.467 15.630 1.00 89.31 87 MET A C 1
ATOM 703 O O . MET A 1 87 ? -12.642 12.608 16.087 1.00 89.31 87 MET A O 1
ATOM 707 N N . GLU A 1 88 ? -13.776 10.739 15.618 1.00 88.50 88 GLU A N 1
ATOM 708 C CA . GLU A 1 88 ? -15.055 11.222 16.161 1.00 88.50 88 GLU A CA 1
ATOM 709 C C . GLU A 1 88 ? -1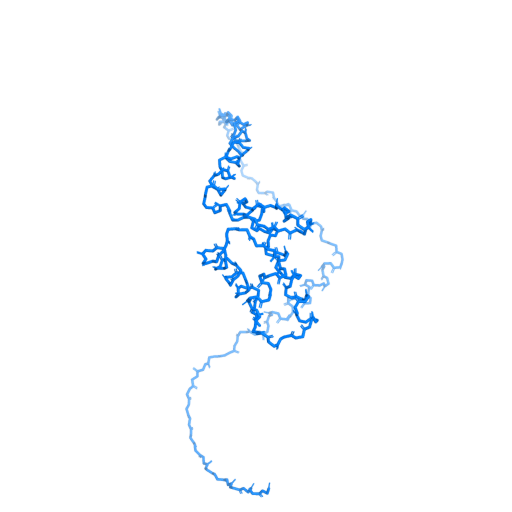4.953 11.578 17.646 1.00 88.50 88 GLU A C 1
ATOM 711 O O . GLU A 1 88 ? -15.496 12.598 18.069 1.00 88.50 88 GLU A O 1
ATOM 716 N N . GLN A 1 89 ? -14.195 10.804 18.426 1.00 86.50 89 GLN A N 1
ATOM 717 C CA . GLN A 1 89 ? -13.912 11.133 19.821 1.00 86.50 89 GLN A CA 1
ATOM 718 C C . GLN A 1 89 ? -13.112 12.442 19.949 1.00 86.50 89 GLN A C 1
ATOM 720 O O . GLN A 1 89 ? -13.445 13.287 20.777 1.00 86.50 89 GLN A O 1
ATOM 725 N N . TYR A 1 90 ? -12.095 12.642 19.105 1.00 84.44 90 TYR A N 1
ATOM 726 C CA . TYR A 1 90 ? -11.231 13.828 19.146 1.00 84.44 90 TYR A CA 1
ATOM 727 C C . TYR A 1 90 ? -11.940 15.115 18.682 1.00 84.44 90 TYR A C 1
ATOM 729 O O . TYR A 1 90 ? -11.751 16.187 19.260 1.00 84.44 90 TYR A O 1
ATOM 737 N N . PHE A 1 91 ? -12.784 15.028 17.649 1.00 77.25 91 PHE A N 1
ATOM 738 C CA . PHE A 1 91 ? -13.529 16.175 17.114 1.00 77.25 91 PHE A CA 1
ATOM 739 C C . PHE A 1 91 ? -14.860 16.429 17.838 1.00 77.25 91 PHE A C 1
ATOM 741 O O . PHE A 1 91 ? -15.296 17.580 17.915 1.00 77.25 91 PHE A O 1
ATOM 748 N N . GLY A 1 92 ? -15.492 15.394 18.401 1.00 61.34 92 GLY A N 1
ATOM 749 C CA . GLY A 1 92 ? -16.741 15.507 19.159 1.00 61.34 92 GLY A CA 1
ATOM 750 C C . GLY A 1 92 ? -16.589 16.345 20.429 1.00 61.34 92 GLY A C 1
ATOM 751 O O . GLY A 1 92 ? -17.474 17.139 20.752 1.00 61.34 92 GLY A O 1
ATOM 752 N N . GLU A 1 93 ? -15.430 16.263 21.085 1.00 57.97 93 GLU A N 1
ATOM 753 C CA . GLU A 1 93 ? -15.121 17.020 22.303 1.00 57.97 93 GLU A CA 1
ATOM 754 C C . GLU A 1 93 ? -14.931 18.530 22.036 1.00 57.97 93 GLU A C 1
ATOM 756 O O . GLU A 1 93 ? -15.321 19.360 22.857 1.00 57.97 93 GLU A O 1
ATOM 761 N N . SER A 1 94 ? -14.458 18.924 20.844 1.00 57.12 94 SER A N 1
ATOM 762 C CA . SER A 1 94 ? -14.323 20.345 20.458 1.00 57.12 94 SER A CA 1
ATOM 763 C C . SER A 1 94 ? -15.649 21.045 20.128 1.00 57.12 94 SER A C 1
ATOM 765 O O . SER A 1 94 ? -15.691 22.274 20.089 1.00 57.12 94 SER A O 1
ATOM 767 N N . SER A 1 95 ? -16.744 20.308 19.908 1.00 53.91 95 SER A N 1
ATOM 768 C CA . SER A 1 95 ? -18.056 20.905 19.600 1.00 53.91 95 SER A CA 1
ATOM 769 C C . SER A 1 95 ? -18.848 21.367 20.837 1.00 53.91 95 SER A C 1
ATOM 771 O O . SER A 1 95 ? -19.794 22.141 20.700 1.00 53.91 95 SER A O 1
ATOM 773 N N . ILE A 1 96 ? -18.451 20.954 22.051 1.00 55.53 96 ILE A N 1
ATOM 774 C CA . ILE A 1 96 ? -19.212 21.182 23.299 1.00 55.53 96 ILE A CA 1
ATOM 775 C C . ILE A 1 96 ? -18.904 22.546 23.967 1.00 55.53 96 ILE A C 1
ATOM 777 O O . ILE A 1 96 ? -19.612 22.955 24.882 1.00 55.53 96 ILE A O 1
ATOM 781 N N . LEU A 1 97 ? -17.918 23.321 23.490 1.00 50.94 97 LEU A N 1
ATOM 782 C CA . LEU A 1 97 ? -17.573 24.640 24.064 1.00 50.94 97 LEU A CA 1
ATOM 783 C C . LEU A 1 97 ? -18.175 25.857 23.335 1.00 50.94 97 LEU A C 1
ATOM 785 O O . LEU A 1 97 ? -17.737 26.984 23.572 1.00 50.94 97 LEU A O 1
ATOM 789 N N . MET A 1 98 ? -19.185 25.682 22.479 1.00 53.84 98 MET A N 1
ATOM 790 C CA . MET A 1 98 ? -19.932 26.826 21.941 1.00 53.84 98 MET A CA 1
ATOM 791 C C . MET A 1 98 ? -21.159 27.110 22.821 1.00 53.84 98 MET A C 1
ATOM 793 O O . MET A 1 98 ? -22.249 26.591 22.595 1.00 53.84 98 MET A O 1
ATOM 797 N N . GLU A 1 99 ? -20.959 27.925 23.859 1.00 60.22 99 GLU A N 1
ATOM 798 C CA . GLU A 1 99 ? -22.040 28.508 24.668 1.00 60.22 99 GLU A CA 1
ATOM 799 C C . GLU A 1 99 ? -22.985 29.301 23.739 1.00 60.22 99 GLU A C 1
ATOM 801 O O . GLU A 1 99 ? -22.508 30.113 22.933 1.00 60.22 99 GLU A O 1
ATOM 806 N N . PRO A 1 100 ? -24.312 29.073 23.776 1.00 50.72 100 PRO A N 1
ATOM 807 C CA . PRO A 1 100 ? -25.233 29.805 22.923 1.00 50.72 100 PRO A CA 1
ATOM 808 C C . PRO A 1 100 ? -25.253 31.272 23.359 1.00 50.72 100 PRO A C 1
ATOM 810 O O . PRO A 1 100 ? -25.721 31.604 24.446 1.00 50.72 100 PRO A O 1
ATOM 813 N N . ALA A 1 101 ? -24.758 32.157 22.488 1.00 50.12 101 ALA A N 1
ATOM 814 C CA . ALA A 1 101 ? -24.797 33.599 22.686 1.00 50.12 101 ALA A CA 1
ATOM 815 C C . ALA A 1 101 ? -26.215 34.033 23.092 1.00 50.12 101 ALA A C 1
ATOM 817 O O . ALA A 1 101 ? -27.169 33.966 22.312 1.00 50.12 101 ALA A O 1
ATOM 818 N N . SER A 1 102 ? -26.338 34.437 24.355 1.00 46.16 102 SER A N 1
ATOM 819 C CA . SER A 1 102 ? -27.592 34.834 24.977 1.00 46.16 102 SER A CA 1
ATOM 820 C C . SER A 1 102 ? -28.288 35.920 24.162 1.00 46.16 102 SER A C 1
ATOM 822 O O . SER A 1 102 ? -27.741 36.986 23.881 1.00 46.16 102 SER A O 1
ATOM 824 N N . THR A 1 103 ? -29.542 35.643 23.822 1.00 46.88 103 THR A N 1
ATOM 825 C CA . THR A 1 103 ? -30.476 36.600 23.237 1.00 46.88 103 THR A CA 1
ATOM 826 C C . THR A 1 103 ? -30.683 37.763 24.207 1.00 46.88 103 THR A C 1
ATOM 828 O O . THR A 1 103 ? -31.306 37.593 25.252 1.00 46.88 103 THR A O 1
ATOM 831 N N . LYS A 1 104 ? -30.227 38.966 23.852 1.00 46.78 104 LYS A N 1
ATOM 832 C CA . LYS A 1 104 ? -30.778 40.210 24.405 1.00 46.78 104 LYS A CA 1
ATOM 833 C C . LYS A 1 104 ? -31.336 41.052 23.266 1.00 46.78 104 LYS A C 1
ATOM 835 O O . LYS A 1 104 ? -30.608 41.710 22.534 1.00 46.78 104 LYS A O 1
ATOM 840 N N . LYS A 1 105 ? -32.662 40.975 23.115 1.00 46.31 105 LYS A N 1
ATOM 841 C CA . LYS A 1 105 ? -33.462 41.990 22.432 1.00 46.31 105 LYS A CA 1
ATOM 842 C C . LYS A 1 105 ? -33.461 43.235 23.315 1.00 46.31 105 LYS A C 1
ATOM 844 O O . LYS A 1 105 ? -34.051 43.198 24.388 1.00 46.31 105 LYS A O 1
ATOM 849 N N . GLU A 1 106 ? -32.879 44.322 22.838 1.00 39.19 106 GLU A N 1
ATOM 850 C CA . GLU A 1 106 ? -33.210 45.659 23.323 1.00 39.19 106 GLU A CA 1
ATOM 851 C C . GLU A 1 106 ? -33.501 46.527 22.095 1.00 39.19 106 GLU A C 1
ATOM 853 O O . GLU A 1 106 ? -32.610 46.949 21.364 1.00 39.19 106 GLU A O 1
ATOM 858 N N . LEU A 1 107 ? -34.799 46.674 21.806 1.00 45.34 107 LEU A N 1
ATOM 859 C CA . LEU A 1 107 ? -35.330 47.811 21.055 1.00 45.34 107 LEU A CA 1
ATOM 860 C C . LEU A 1 107 ? -35.085 49.047 21.946 1.00 45.34 107 LEU A C 1
ATOM 862 O O . LEU A 1 107 ? -35.274 48.948 23.151 1.00 45.34 107 LEU A O 1
ATOM 866 N N . MET A 1 108 ? -34.679 50.220 21.464 1.00 34.12 108 MET A N 1
ATOM 867 C CA . MET A 1 108 ? -35.405 51.053 20.510 1.00 34.12 108 MET A CA 1
ATOM 868 C C . MET A 1 108 ? -34.476 52.105 19.864 1.00 34.12 108 MET A C 1
ATOM 870 O O . MET A 1 108 ? -33.626 52.681 20.529 1.00 34.12 108 MET A O 1
ATOM 874 N N . SER A 1 109 ? -34.735 52.355 18.573 1.00 34.91 109 SER A N 1
ATOM 875 C CA . SER A 1 109 ? -34.668 53.636 17.839 1.00 34.91 109 SER A CA 1
ATOM 876 C C . SER A 1 109 ? -33.460 54.576 18.025 1.00 34.91 109 SER A C 1
ATOM 878 O O . SER A 1 109 ? -33.328 55.212 19.066 1.00 34.91 109 SER A O 1
ATOM 880 N N . ASN A 1 110 ? -32.693 54.816 16.950 1.00 35.78 110 ASN A N 1
ATOM 881 C CA . ASN A 1 110 ? -32.747 56.086 16.198 1.00 35.78 110 ASN A CA 1
ATOM 882 C C . ASN A 1 110 ? -31.769 56.121 15.002 1.00 35.78 110 ASN A C 1
ATOM 884 O O . ASN A 1 110 ? -30.592 55.819 15.136 1.00 35.78 110 ASN A O 1
ATOM 888 N N . GLU A 1 111 ? -32.339 56.533 13.866 1.00 35.56 111 GLU A N 1
ATOM 889 C CA . GLU A 1 111 ? -31.772 57.205 12.684 1.00 35.56 111 GLU A CA 1
ATOM 890 C C . GLU A 1 111 ? -30.623 56.577 11.863 1.00 35.56 111 GLU A C 1
ATOM 892 O O . GLU A 1 111 ? -29.524 56.274 12.314 1.00 35.56 111 GLU A O 1
ATOM 897 N N . VAL A 1 112 ? -30.925 56.448 10.566 1.00 44.09 112 VAL A N 1
ATOM 898 C CA . VAL A 1 112 ? -30.086 55.965 9.465 1.00 44.09 112 VAL A CA 1
ATOM 899 C C . VAL A 1 112 ? -28.983 56.972 9.142 1.00 44.09 112 VAL A C 1
ATOM 901 O O . VAL A 1 112 ? -29.285 58.074 8.694 1.00 44.09 112 VAL A O 1
ATOM 904 N N . VAL A 1 113 ? -27.716 56.555 9.239 1.00 37.72 113 VAL A N 1
ATOM 905 C CA . VAL A 1 113 ? -26.600 57.163 8.491 1.00 37.72 113 VAL A CA 1
ATOM 906 C C . VAL A 1 113 ? -25.605 56.064 8.089 1.00 37.72 113 VAL A C 1
ATOM 908 O O . VAL A 1 113 ? -24.985 55.435 8.943 1.00 37.72 113 VAL A O 1
ATOM 911 N N . GLU A 1 114 ? -25.449 55.822 6.783 1.00 35.97 114 GLU A N 1
ATOM 912 C CA . GLU A 1 114 ? -24.438 54.910 6.224 1.00 35.97 114 GLU A CA 1
ATOM 913 C C . GLU A 1 114 ? -23.004 55.417 6.491 1.00 35.97 114 GLU A C 1
ATOM 915 O O . GLU A 1 114 ? -22.672 56.537 6.085 1.00 35.97 114 GLU A O 1
ATOM 920 N N . PRO A 1 115 ? -22.092 54.606 7.068 1.00 31.75 115 PRO A N 1
ATOM 921 C CA . PRO A 1 115 ? -20.683 54.954 7.141 1.00 31.75 115 PRO A CA 1
ATOM 922 C C . PRO A 1 115 ? -19.884 54.300 6.007 1.00 31.75 115 PRO A C 1
ATOM 924 O O . PRO A 1 115 ? -19.673 53.090 5.941 1.00 31.75 115 PRO A O 1
ATOM 927 N N . ARG A 1 116 ? -19.356 55.164 5.142 1.00 31.91 116 ARG A N 1
ATOM 928 C CA . ARG A 1 116 ? -18.316 54.883 4.149 1.00 31.91 116 ARG A CA 1
ATOM 929 C C . ARG A 1 116 ? -16.970 54.666 4.857 1.00 31.91 116 ARG A C 1
ATOM 931 O O . ARG A 1 116 ? -16.392 55.627 5.360 1.00 31.91 116 ARG A O 1
ATOM 938 N N . LEU A 1 117 ? -16.427 53.448 4.843 1.00 35.00 117 LEU A N 1
ATOM 939 C CA . LEU A 1 117 ? -15.063 53.165 5.316 1.00 35.00 117 LEU A CA 1
ATOM 940 C C . LEU A 1 117 ? -14.102 52.971 4.132 1.00 35.00 117 LEU A C 1
ATOM 942 O O . LEU A 1 117 ? -14.288 52.106 3.282 1.00 35.00 117 LEU A O 1
ATOM 946 N N . LYS A 1 118 ? -13.085 53.840 4.073 1.00 37.91 118 LYS A N 1
ATOM 947 C CA . LYS A 1 118 ? -11.957 53.813 3.130 1.00 37.91 118 LYS A CA 1
ATOM 948 C C . LYS A 1 118 ? -10.855 52.906 3.688 1.00 37.91 118 LYS A C 1
ATOM 950 O O . LYS A 1 118 ? -10.422 53.139 4.813 1.00 37.91 118 LYS A O 1
ATOM 955 N N . SER A 1 119 ? -10.316 51.988 2.888 1.00 39.00 119 SER A N 1
ATOM 956 C CA . SER A 1 119 ? -9.013 51.360 3.150 1.00 39.00 119 SER A CA 1
ATOM 957 C C . SER A 1 119 ? -7.962 51.873 2.161 1.00 39.00 119 SER A C 1
ATOM 959 O O . SER A 1 119 ? -8.202 52.013 0.963 1.00 39.00 119 SER A O 1
ATOM 961 N N . SER A 1 120 ? -6.802 52.235 2.697 1.00 42.00 120 SER A N 1
ATOM 962 C CA . SER A 1 120 ? -5.652 52.829 2.017 1.00 42.00 120 SER A CA 1
ATOM 963 C C . SER A 1 120 ? -4.857 51.799 1.204 1.00 42.00 120 SER A C 1
ATOM 965 O O . SER A 1 120 ? -4.144 50.989 1.786 1.00 42.00 120 SER A O 1
ATOM 967 N N . GLU A 1 121 ? -4.930 51.867 -0.128 1.00 49.03 121 GLU A N 1
ATOM 968 C CA . GLU A 1 121 ? -4.093 51.073 -1.046 1.00 49.03 121 GLU A CA 1
ATOM 969 C C . GLU A 1 121 ? -2.701 51.687 -1.248 1.00 49.03 121 GLU A C 1
ATOM 971 O O . GLU A 1 121 ? -2.547 52.906 -1.441 1.00 49.03 121 GLU A O 1
ATOM 976 N N . THR A 1 122 ? -1.683 50.830 -1.279 1.00 44.38 122 THR A N 1
ATOM 977 C CA . THR A 1 122 ? -0.280 51.217 -1.458 1.00 44.38 122 THR A CA 1
ATOM 978 C C . THR A 1 122 ? 0.070 51.467 -2.937 1.00 44.38 122 THR A C 1
ATOM 980 O O . THR A 1 122 ? -0.609 51.041 -3.873 1.00 44.38 122 THR A O 1
ATOM 983 N N . ARG A 1 123 ? 1.148 52.225 -3.196 1.00 48.97 123 ARG A N 1
ATOM 984 C CA . ARG A 1 123 ? 1.499 52.737 -4.542 1.00 48.97 123 ARG A CA 1
ATOM 985 C C . ARG A 1 123 ? 1.875 51.650 -5.567 1.00 48.97 123 ARG A C 1
ATOM 987 O O . ARG A 1 123 ? 1.784 51.931 -6.762 1.00 48.97 123 ARG A O 1
ATOM 994 N N . LEU A 1 124 ? 2.282 50.452 -5.131 1.00 50.16 124 LEU A N 1
ATOM 995 C CA . LEU A 1 124 ? 2.559 49.318 -6.028 1.00 50.16 124 LEU A CA 1
ATOM 996 C C . LEU A 1 124 ? 1.277 48.586 -6.460 1.00 50.16 124 LEU A C 1
ATOM 998 O O . LEU A 1 124 ? 1.152 48.248 -7.638 1.00 50.16 124 LEU A O 1
ATOM 1002 N N . GLU A 1 125 ? 0.292 48.442 -5.568 1.00 52.84 125 GLU A N 1
ATOM 1003 C CA . GLU A 1 125 ? -1.006 47.807 -5.862 1.00 52.84 125 GLU A CA 1
ATOM 1004 C C . GLU A 1 125 ? -1.774 48.587 -6.941 1.00 52.84 125 GLU A C 1
ATOM 1006 O O . GLU A 1 125 ? -2.276 48.010 -7.905 1.00 52.84 125 GLU A O 1
ATOM 1011 N N . LYS A 1 126 ? -1.727 49.928 -6.894 1.00 55.16 126 LYS A N 1
ATOM 1012 C CA . LYS A 1 126 ? -2.301 50.804 -7.940 1.00 55.16 126 LYS A CA 1
ATOM 1013 C C . LYS A 1 126 ? -1.657 50.664 -9.321 1.00 55.16 126 LYS A C 1
ATOM 1015 O O . LYS A 1 126 ? -2.208 51.190 -10.295 1.00 55.16 126 LYS A O 1
ATOM 1020 N N . ARG A 1 127 ? -0.462 50.075 -9.424 1.00 46.50 127 ARG A N 1
ATOM 1021 C CA . ARG A 1 127 ? 0.257 49.927 -10.699 1.00 46.50 127 ARG A CA 1
ATOM 1022 C C . ARG A 1 127 ? -0.071 48.583 -11.348 1.00 46.50 127 ARG A C 1
ATOM 1024 O O . ARG A 1 127 ? -0.453 48.578 -12.511 1.00 46.50 127 ARG A O 1
ATOM 1031 N N . GLN A 1 128 ? -0.069 47.500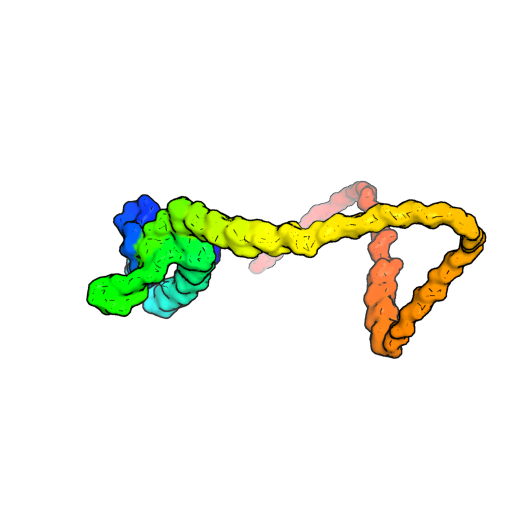 -10.572 1.00 52.12 128 GLN A N 1
ATOM 1032 C CA . GLN A 1 128 ? -0.449 46.167 -11.058 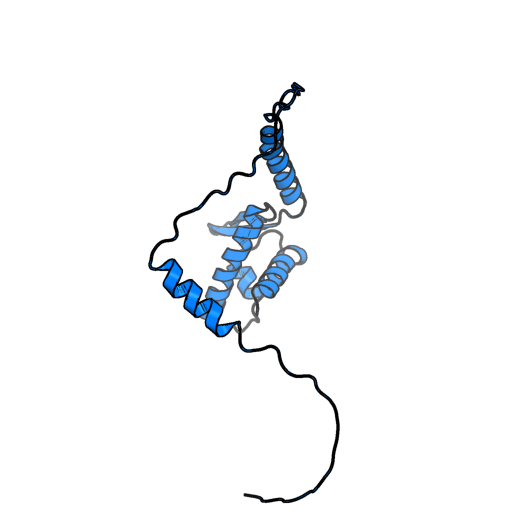1.00 52.12 128 GLN A CA 1
ATOM 1033 C C . GLN A 1 128 ? -1.952 46.059 -11.352 1.00 52.12 128 GLN A C 1
ATOM 1035 O O . GLN A 1 128 ? -2.340 45.516 -12.384 1.00 52.12 128 GLN A O 1
ATOM 1040 N N . ASN A 1 129 ? -2.805 46.677 -10.526 1.00 47.69 129 ASN A N 1
ATOM 1041 C CA . ASN A 1 129 ? -4.253 46.648 -10.748 1.00 47.69 129 ASN A CA 1
ATOM 1042 C C . ASN A 1 129 ? -4.682 47.469 -11.984 1.00 47.69 129 ASN A C 1
ATOM 1044 O O . ASN A 1 129 ? -5.729 47.221 -12.579 1.00 47.69 129 ASN A O 1
ATOM 1048 N N . ARG A 1 130 ? -3.859 48.438 -12.418 1.00 53.06 130 ARG A N 1
ATOM 1049 C CA . ARG A 1 130 ? -4.079 49.171 -13.676 1.00 53.06 130 ARG A CA 1
ATOM 1050 C C . ARG A 1 130 ? -3.650 48.386 -14.907 1.00 53.06 130 ARG A C 1
ATOM 1052 O O . ARG A 1 130 ? -4.263 48.557 -15.951 1.00 53.06 130 ARG A O 1
ATOM 1059 N N . GLU A 1 131 ? -2.633 47.542 -14.793 1.00 52.47 131 GLU A N 1
ATOM 1060 C CA . GLU A 1 131 ? -2.182 46.690 -15.895 1.00 52.47 131 GLU A CA 1
ATOM 1061 C C . GLU A 1 131 ? -3.156 45.525 -16.118 1.00 52.47 131 GLU A C 1
ATOM 1063 O O . GLU A 1 131 ? -3.575 45.280 -17.248 1.00 52.47 131 GLU A O 1
ATOM 1068 N N . PHE A 1 132 ? -3.642 44.916 -15.032 1.00 45.88 132 PHE A N 1
ATOM 1069 C CA . PHE A 1 132 ? -4.642 43.846 -15.083 1.00 45.88 132 PHE A CA 1
ATOM 1070 C C . PHE A 1 132 ? -5.992 44.304 -15.669 1.00 45.88 132 PHE A C 1
ATOM 1072 O O . PHE A 1 132 ? -6.592 43.603 -16.483 1.00 45.88 132 PHE A O 1
ATOM 1079 N N . ASN A 1 133 ? -6.453 45.513 -15.324 1.00 48.75 133 ASN A N 1
ATOM 1080 C CA . ASN A 1 133 ? -7.714 46.057 -15.847 1.00 48.75 133 ASN A CA 1
ATOM 1081 C C . ASN A 1 133 ? -7.616 46.614 -17.277 1.00 48.75 133 ASN A C 1
ATOM 1083 O O . ASN A 1 133 ? -8.648 46.846 -17.898 1.00 48.75 133 ASN A O 1
ATOM 1087 N N . ARG A 1 134 ? -6.407 46.809 -17.824 1.00 49.97 134 ARG A N 1
ATOM 1088 C CA . ARG A 1 134 ? -6.224 47.260 -19.215 1.00 49.97 134 ARG A CA 1
ATOM 1089 C C . ARG A 1 134 ? -6.330 46.120 -20.227 1.00 49.97 134 ARG A C 1
ATOM 1091 O O . ARG A 1 134 ? -6.681 46.362 -21.372 1.00 49.97 134 ARG A O 1
ATOM 1098 N N . ILE A 1 135 ? -6.023 44.893 -19.809 1.00 54.19 135 ILE A N 1
ATOM 1099 C CA . ILE A 1 135 ? -6.054 43.706 -20.679 1.00 54.19 135 ILE A CA 1
ATOM 1100 C C . ILE A 1 135 ? -7.484 43.152 -20.800 1.00 54.19 135 ILE A C 1
ATOM 1102 O O . ILE A 1 135 ? -7.853 42.614 -21.838 1.00 54.19 135 ILE A O 1
ATOM 1106 N N . ASN A 1 136 ? -8.318 43.333 -19.771 1.00 49.53 136 ASN A N 1
ATOM 1107 C CA . ASN A 1 136 ? -9.664 42.755 -19.715 1.00 49.53 136 ASN A CA 1
ATOM 1108 C C . ASN A 1 136 ? -10.784 43.651 -20.283 1.00 49.53 136 ASN A C 1
ATOM 1110 O O . ASN A 1 136 ? -11.936 43.224 -20.293 1.00 49.53 136 ASN A O 1
ATOM 1114 N N . SER A 1 137 ? -10.488 44.866 -20.765 1.00 45.47 137 SER A N 1
ATOM 1115 C CA . SER A 1 137 ? -11.505 45.776 -21.323 1.00 45.47 137 SER A CA 1
ATOM 1116 C C . SER A 1 137 ? -11.693 45.701 -22.845 1.00 45.47 137 SER A C 1
ATOM 1118 O O . SER A 1 137 ? -12.652 46.285 -23.335 1.00 45.47 137 SER A O 1
ATOM 1120 N N . ASP A 1 138 ? -10.853 44.967 -23.587 1.00 49.50 138 ASP A N 1
ATOM 1121 C CA . ASP A 1 138 ? -10.833 45.020 -25.065 1.00 49.50 138 ASP A CA 1
ATOM 1122 C C . ASP A 1 138 ? -11.171 43.697 -25.780 1.00 49.50 138 ASP A C 1
ATOM 1124 O O . ASP A 1 138 ? -10.804 43.493 -26.936 1.00 49.50 138 ASP A O 1
ATOM 1128 N N . SER A 1 139 ? -11.912 42.768 -25.167 1.00 40.03 139 SER A N 1
ATOM 1129 C CA . SER A 1 139 ? -12.407 41.598 -25.918 1.00 40.03 139 SER A CA 1
ATOM 1130 C C . SER A 1 139 ? -13.760 41.081 -25.443 1.00 40.03 139 SER A C 1
ATOM 1132 O O . SER A 1 139 ? -13.869 40.082 -24.737 1.00 40.03 139 SER A O 1
ATOM 1134 N N . THR A 1 140 ? -14.834 41.715 -25.916 1.00 38.00 140 THR A N 1
ATOM 1135 C CA . THR A 1 140 ? -16.103 41.012 -26.172 1.00 38.00 140 THR A CA 1
ATOM 1136 C C . THR A 1 140 ? -16.764 41.569 -27.439 1.00 38.00 140 THR A C 1
ATOM 1138 O O . THR A 1 140 ? -17.534 42.521 -27.399 1.00 38.00 140 THR A O 1
ATOM 1141 N N . SER A 1 141 ? -16.407 40.991 -28.589 1.00 33.53 141 SER A N 1
ATOM 1142 C CA . SER A 1 141 ? -16.981 41.214 -29.930 1.00 33.53 141 SER A CA 1
ATOM 1143 C C . SER A 1 141 ? -16.333 40.134 -30.824 1.00 33.53 141 SER A C 1
ATOM 1145 O O . SER A 1 141 ? -15.114 40.115 -30.920 1.00 33.53 141 SER A O 1
ATOM 1147 N N . LEU A 1 142 ? -16.995 39.115 -31.388 1.00 34.59 142 LEU A N 1
ATOM 1148 C CA . LEU A 1 142 ? -18.110 39.155 -32.337 1.00 34.59 142 LEU A CA 1
ATOM 1149 C C . LEU A 1 142 ? -18.726 37.756 -32.561 1.00 34.59 142 LEU A C 1
ATOM 1151 O O . LEU A 1 142 ? -18.076 36.723 -32.434 1.00 34.59 142 LEU A O 1
ATOM 1155 N N . SER A 1 143 ? -19.998 37.784 -32.957 1.00 31.58 143 SER A N 1
ATOM 1156 C CA . SER A 1 143 ? -20.902 36.683 -33.317 1.00 31.58 143 SER A CA 1
ATOM 1157 C C . SER A 1 143 ? -20.555 36.015 -34.663 1.00 31.58 143 SER A C 1
ATOM 1159 O O . SER A 1 143 ? -20.296 36.707 -35.645 1.00 31.58 143 SER A O 1
ATOM 1161 N N . PHE A 1 144 ? -20.693 34.687 -34.749 1.00 28.22 144 PHE A N 1
ATOM 1162 C CA . PHE A 1 144 ? -20.649 33.904 -35.993 1.00 28.22 144 PHE A CA 1
ATOM 1163 C C . PHE A 1 144 ? -21.985 33.941 -36.763 1.00 28.22 144 PHE A C 1
ATOM 1165 O O . PHE A 1 144 ? -23.013 33.533 -36.221 1.00 28.22 144 PHE A O 1
ATOM 1172 N N . LYS A 1 145 ? -21.960 34.319 -38.053 1.00 33.25 145 LYS A N 1
ATOM 1173 C CA . LYS A 1 145 ? -22.960 33.941 -39.081 1.00 33.25 145 LYS A CA 1
ATOM 1174 C C . LYS A 1 145 ? -22.295 33.772 -40.469 1.00 33.25 145 LYS A C 1
ATOM 1176 O O . LYS A 1 145 ? -21.653 34.706 -40.926 1.00 33.25 145 LYS A O 1
ATOM 1181 N N . ASN A 1 146 ? -22.469 32.571 -41.055 1.00 29.12 146 ASN A N 1
ATOM 1182 C CA . ASN A 1 146 ? -22.707 32.129 -42.464 1.00 29.12 146 ASN A CA 1
ATOM 1183 C C . ASN A 1 146 ? -22.304 33.028 -43.677 1.00 29.12 146 ASN A C 1
ATOM 1185 O O . ASN A 1 146 ? -22.478 34.231 -43.581 1.00 29.12 146 ASN A O 1
ATOM 1189 N N . VAL A 1 147 ? -21.942 32.597 -44.912 1.00 31.12 147 VAL A N 1
ATOM 1190 C CA . VAL A 1 147 ? -21.741 31.316 -45.663 1.00 31.12 147 VAL A CA 1
ATOM 1191 C C . VAL A 1 147 ? -21.106 31.633 -47.059 1.00 31.12 147 VAL A C 1
ATOM 1193 O O . VAL A 1 147 ? -21.579 32.561 -47.702 1.00 31.12 147 VAL A O 1
ATOM 1196 N N . GLY A 1 148 ? -20.136 30.807 -47.525 1.00 27.67 148 GLY A N 1
ATOM 1197 C CA . GLY A 1 148 ? -19.838 30.286 -48.907 1.00 27.67 148 GLY A CA 1
ATOM 1198 C C . GLY A 1 148 ? -19.462 31.201 -50.111 1.00 27.67 148 GLY A C 1
ATOM 1199 O O . GLY A 1 148 ? -19.689 32.401 -50.035 1.00 27.67 148 GLY A O 1
ATOM 1200 N N . PRO A 1 149 ? -19.004 30.666 -51.287 1.00 39.03 149 PRO A N 1
ATOM 1201 C CA . PRO A 1 149 ? -18.410 29.340 -51.591 1.00 39.03 149 PRO A CA 1
ATOM 1202 C C . PRO A 1 149 ? -17.157 29.311 -52.552 1.00 39.03 149 PRO A C 1
ATOM 1204 O O . PRO A 1 149 ? -16.932 30.228 -53.330 1.00 39.03 149 PRO A O 1
ATOM 1207 N N . ILE A 1 150 ? -16.422 28.176 -52.528 1.00 31.91 150 ILE A N 1
ATOM 1208 C CA . ILE A 1 150 ? -15.668 27.423 -53.589 1.00 31.91 150 ILE A CA 1
ATOM 1209 C C . ILE A 1 150 ? -14.617 28.123 -54.500 1.00 31.91 150 ILE A C 1
ATOM 1211 O O . ILE A 1 150 ? -14.957 29.012 -55.275 1.00 31.91 150 ILE A O 1
ATOM 1215 N N . LYS A 1 151 ? -13.388 27.555 -54.565 1.00 34.34 151 LYS A N 1
ATOM 1216 C CA . LYS A 1 151 ? -12.741 26.979 -55.784 1.00 34.34 151 LYS A CA 1
ATOM 1217 C C . LYS A 1 151 ? -11.446 26.199 -55.474 1.00 34.34 151 LYS A C 1
ATOM 1219 O O . LYS A 1 151 ? -10.720 26.521 -54.544 1.00 34.34 151 LYS A O 1
ATOM 1224 N N . GLU A 1 152 ? -11.249 25.136 -56.253 1.00 32.75 152 GLU A N 1
ATOM 1225 C CA . GLU A 1 152 ? -10.293 24.026 -56.127 1.00 32.75 152 GLU A CA 1
ATOM 1226 C C . GLU A 1 152 ? -8.848 24.312 -56.599 1.00 32.75 152 GLU A C 1
ATOM 1228 O O . GLU A 1 152 ? -8.593 25.274 -57.319 1.00 32.75 152 GLU A O 1
ATOM 1233 N N . ALA A 1 153 ? -7.985 23.325 -56.298 1.00 35.59 153 ALA A N 1
ATOM 1234 C CA . ALA A 1 153 ? -6.854 22.802 -57.087 1.00 35.59 153 ALA A CA 1
ATOM 1235 C C . ALA A 1 153 ? -5.464 23.465 -56.949 1.00 35.59 153 ALA A C 1
ATOM 1237 O O . ALA A 1 153 ? -5.224 24.558 -57.448 1.00 35.59 153 ALA A O 1
ATOM 1238 N N . ASN A 1 154 ? -4.473 22.723 -56.427 1.00 36.00 154 ASN A N 1
ATOM 1239 C CA . ASN A 1 154 ? -3.610 21.867 -57.262 1.00 36.00 154 ASN A CA 1
ATOM 1240 C C . ASN A 1 154 ? -2.529 21.099 -56.470 1.00 36.00 154 ASN A C 1
ATOM 1242 O O . ASN A 1 154 ? -2.023 21.555 -55.449 1.00 36.00 154 ASN A O 1
ATOM 1246 N N . LEU A 1 155 ? -2.198 19.923 -57.010 1.00 38.44 155 LEU A N 1
ATOM 1247 C CA . LEU A 1 155 ? -1.074 19.033 -56.702 1.00 38.44 155 LEU A CA 1
ATOM 1248 C C . LEU A 1 155 ? 0.310 19.705 -56.849 1.00 38.44 155 LEU A C 1
ATOM 1250 O O . LEU A 1 155 ? 0.491 20.508 -57.758 1.00 38.44 155 LEU A O 1
ATOM 1254 N N . ALA A 1 156 ? 1.300 19.231 -56.076 1.00 37.56 156 ALA A N 1
ATOM 1255 C CA . ALA A 1 156 ? 2.691 18.924 -56.488 1.00 37.56 156 ALA A CA 1
ATOM 1256 C C . ALA A 1 156 ? 3.423 18.319 -55.263 1.00 37.56 156 ALA A C 1
ATOM 1258 O O . ALA A 1 156 ? 3.557 18.988 -54.245 1.00 37.56 156 ALA A O 1
ATOM 1259 N N . PHE A 1 157 ? 3.645 17.003 -55.163 1.00 33.84 157 PHE A N 1
ATOM 1260 C CA . PHE A 1 157 ? 4.826 16.267 -55.650 1.00 33.84 157 PHE A CA 1
ATOM 1261 C C . PHE A 1 157 ? 6.173 16.977 -55.416 1.00 33.84 157 PHE A C 1
ATOM 1263 O O . PHE A 1 157 ? 6.524 17.889 -56.160 1.00 33.84 157 PHE A O 1
ATOM 1270 N N . CYS A 1 158 ? 6.911 16.513 -54.402 1.00 42.97 158 CYS A N 1
ATOM 1271 C CA . CYS A 1 158 ? 8.308 16.062 -54.463 1.00 42.97 158 CYS A CA 1
ATOM 1272 C C . CYS A 1 158 ? 8.667 15.375 -53.139 1.00 42.97 158 CYS A C 1
ATOM 1274 O O . CYS A 1 158 ? 8.359 15.962 -52.078 1.00 42.97 158 CYS A O 1
#

InterPro domains:
  IPR003316 E2F/DP family, winged-helix DNA-binding domain [PF02319] (1-76)
  IPR003316 E2F/DP family, winged-helix DNA-binding domain [SM01372] (1-76)
  IPR015633 E2F Family [PTHR12081] (1-122)
  IPR036388 Winged helix-like DNA-binding domain superfamily [G3DSA:1.10.10.10] (1-78)
  IPR036390 Winged helix DNA-binding domain superfamily [SSF46785] (1-76)

Organism: Euplotes crassus (NCBI:txid5936)

Secondary structure (DSSP, 8-state):
--HHHHHHHHHHHHHHT-SEE-HHHHHHHHS-SS--HHHHHHHHHHHHHHHHHHHHTTSEEEEE-TTS-EEEEE-THHHHHHHHHHHHHHHHHHTTT-------------------------TTHHHHHHHHHHHTTS--------------------

Sequence (158 aa):
KSLGILCESFIKQFLTWRETISLDQAARRISDDQIDESKLKTKVRRLYDIANVLAALNLIEKTSLETRKPAFKWVGETGLRTFISEMEQYFGESSILMEPASTKKELMSNEVVEPRLKSSETRLEKRQNREFNRINSDSTSLSFKNVGPIKEANLAFC

Foldseek 3Di:
DDLVLLLVQLVVCCVPPHQKFALLRSLCVSDDVDDDPVVSVVSSVSVVVSVVVCVLLQQWDWDADPVRGIMIGGPHPVRNVVSVVVVCVVVVVVVPPPDPDDDDDDDDDDDDDDDDDDDDDDPVCVVVVVVVVVVPPPDDDDDDDDDDDDDDDDDDDD

Radius of gyration: 32.2 Å; chains: 1; bounding box: 52×70×82 Å

pLDDT: mean 70.73, std 24.85, range [27.67, 96.69]